Protein AF-R5IDB6-F1 (afdb_monomer_lite)

Secondary structure (DSSP, 8-state):
-HHHHHHHHHHHHHHHHHHHHHHHHHHHHHHHHHTTS---HHHHHHHHHHHHHHHHHHHHHHHHHH-GGGHHHHHHHHHHHHHHHHHHHHHHHHHHHHHHHHHH-TTTSTT----GGG---

Structure (mmCIF, N/CA/C/O backbone):
data_AF-R5IDB6-F1
#
_entry.id   AF-R5IDB6-F1
#
loop_
_atom_site.group_PDB
_atom_site.id
_atom_site.type_symbol
_atom_site.label_atom_id
_atom_site.label_alt_id
_atom_site.label_comp_id
_atom_site.label_asym_id
_atom_site.label_entity_id
_atom_site.label_seq_id
_atom_site.pdbx_PDB_ins_code
_atom_site.Cartn_x
_atom_site.Cartn_y
_atom_site.Cartn_z
_atom_site.occupancy
_atom_site.B_iso_or_equiv
_atom_site.auth_seq_id
_atom_site.auth_comp_id
_atom_site.auth_asym_id
_atom_site.auth_atom_id
_atom_site.pdbx_PDB_model_num
ATOM 1 N N . MET A 1 1 ? 9.674 -17.443 -31.601 1.00 53.09 1 MET A N 1
ATOM 2 C CA . MET A 1 1 ? 8.772 -18.279 -30.774 1.00 53.09 1 MET A CA 1
ATOM 3 C C . MET A 1 1 ? 8.301 -17.587 -29.492 1.00 53.09 1 MET A C 1
ATOM 5 O O . MET A 1 1 ? 7.146 -17.757 -29.144 1.00 53.09 1 MET A O 1
ATOM 9 N N . THR A 1 2 ? 9.107 -16.761 -28.814 1.00 52.88 2 THR A N 1
ATOM 10 C CA . THR A 1 2 ? 8.722 -16.033 -27.579 1.00 52.88 2 THR A CA 1
ATOM 11 C C . THR A 1 2 ? 7.601 -14.996 -27.766 1.00 52.88 2 THR A C 1
ATOM 13 O O . THR A 1 2 ? 6.709 -14.897 -26.926 1.00 52.88 2 THR A O 1
ATOM 16 N N . TYR A 1 3 ? 7.575 -14.279 -28.895 1.00 55.44 3 TYR A N 1
ATOM 17 C CA . TYR A 1 3 ? 6.532 -13.283 -29.195 1.00 55.44 3 TYR A CA 1
ATOM 18 C C . TYR A 1 3 ? 5.132 -13.890 -29.387 1.00 55.44 3 TYR A C 1
ATOM 20 O O . TYR A 1 3 ? 4.135 -13.254 -29.055 1.00 55.44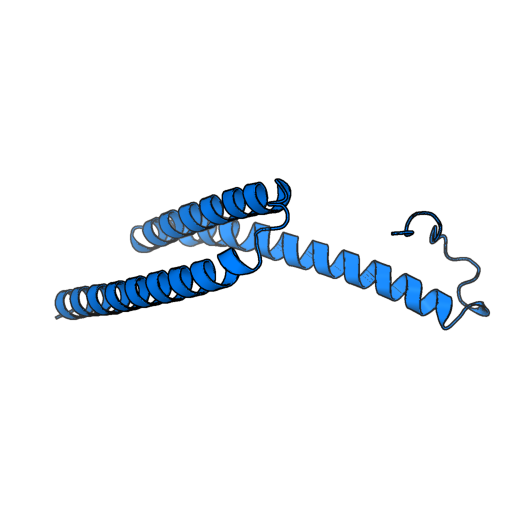 3 TYR A O 1
ATOM 28 N N . LEU A 1 4 ? 5.056 -15.139 -29.862 1.00 55.97 4 LEU A N 1
ATOM 29 C CA . LEU A 1 4 ? 3.790 -15.846 -30.073 1.00 55.97 4 LEU A CA 1
ATOM 30 C C . LEU A 1 4 ? 3.151 -16.256 -28.735 1.00 55.97 4 LEU A C 1
ATOM 32 O O . LEU A 1 4 ? 1.947 -16.101 -28.548 1.00 55.97 4 LEU A O 1
ATOM 36 N N . PHE A 1 5 ? 3.971 -16.703 -27.777 1.00 57.12 5 PHE A N 1
ATOM 37 C CA . PHE A 1 5 ? 3.521 -17.011 -26.417 1.00 57.12 5 PHE A CA 1
ATOM 38 C C . PHE A 1 5 ? 3.096 -15.754 -25.648 1.00 57.12 5 PHE A C 1
ATOM 40 O O . PHE A 1 5 ? 2.110 -15.801 -24.919 1.00 57.12 5 PHE A O 1
ATOM 47 N N . SER A 1 6 ? 3.774 -14.619 -25.855 1.00 61.94 6 SER A N 1
ATOM 48 C CA . SER A 1 6 ? 3.388 -13.330 -25.258 1.00 61.94 6 SER A CA 1
ATOM 49 C C . SER A 1 6 ? 2.052 -12.811 -25.807 1.00 61.94 6 SER A C 1
ATOM 51 O O . SER A 1 6 ? 1.175 -12.412 -25.041 1.00 61.94 6 SER A O 1
ATOM 53 N N . ALA A 1 7 ? 1.838 -12.908 -27.125 1.00 65.94 7 ALA A N 1
ATOM 54 C CA . ALA A 1 7 ? 0.569 -12.534 -27.750 1.00 65.94 7 ALA A CA 1
ATOM 55 C C . ALA A 1 7 ? -0.596 -13.433 -27.293 1.00 65.94 7 ALA A C 1
ATOM 57 O O . ALA A 1 7 ? -1.679 -12.937 -26.977 1.00 65.94 7 ALA A O 1
ATOM 58 N N . ALA A 1 8 ? -0.366 -14.746 -27.188 1.00 70.38 8 ALA A N 1
ATOM 59 C CA . ALA A 1 8 ? -1.360 -15.692 -26.683 1.00 70.38 8 ALA A CA 1
ATOM 60 C C . ALA A 1 8 ? -1.680 -15.459 -25.195 1.00 70.38 8 ALA A C 1
ATOM 62 O O . ALA A 1 8 ? -2.849 -15.451 -24.809 1.00 70.38 8 ALA A O 1
ATOM 63 N N . ALA A 1 9 ? -0.666 -15.194 -24.365 1.00 71.50 9 ALA A N 1
ATOM 64 C CA . ALA A 1 9 ? -0.854 -14.860 -22.954 1.00 71.50 9 ALA A CA 1
ATOM 65 C C . ALA A 1 9 ? -1.620 -13.538 -22.774 1.00 71.50 9 ALA A C 1
ATOM 67 O O . ALA A 1 9 ? -2.514 -13.462 -21.931 1.00 71.50 9 ALA A O 1
ATOM 68 N N . GLY A 1 10 ? -1.335 -12.529 -23.604 1.00 69.06 10 GLY A N 1
ATOM 69 C CA . GLY A 1 10 ? -2.060 -11.257 -23.621 1.00 69.06 10 GLY A CA 1
ATOM 70 C C . GLY A 1 10 ? -3.538 -11.417 -23.987 1.00 69.06 10 GLY A C 1
ATOM 71 O O . GLY A 1 10 ? -4.399 -10.820 -23.341 1.00 69.06 10 GLY A O 1
ATOM 72 N N . LEU A 1 11 ? -3.854 -12.280 -24.958 1.00 74.75 11 LEU A N 1
ATOM 73 C CA . LEU A 1 11 ? -5.237 -12.596 -25.336 1.00 74.75 11 LEU A CA 1
ATOM 74 C C . LEU A 1 11 ? -5.987 -13.344 -24.229 1.00 74.75 11 LEU A C 1
ATOM 76 O O . LEU A 1 11 ? -7.116 -12.980 -23.902 1.00 74.75 11 LEU A O 1
ATOM 80 N N . ILE A 1 12 ? -5.361 -14.345 -23.605 1.00 78.25 12 ILE A N 1
ATOM 81 C CA . ILE A 1 12 ? -5.975 -15.111 -22.510 1.00 78.25 12 ILE A CA 1
ATOM 82 C C . ILE A 1 12 ? -6.210 -14.211 -21.288 1.00 78.25 12 ILE A C 1
ATOM 84 O O . ILE A 1 12 ? -7.290 -14.244 -20.695 1.00 78.25 12 ILE A O 1
ATOM 88 N N . ALA A 1 13 ? -5.243 -13.356 -20.944 1.00 74.50 13 ALA A N 1
ATOM 89 C CA . ALA A 1 13 ? -5.379 -12.385 -19.861 1.00 74.50 13 ALA A CA 1
ATOM 90 C C . ALA A 1 13 ? -6.460 -11.333 -20.160 1.00 74.50 13 ALA A C 1
ATOM 92 O O . ALA A 1 13 ? -7.246 -10.993 -19.274 1.00 74.50 13 ALA A O 1
ATOM 93 N N . GLY A 1 14 ? -6.552 -10.865 -21.408 1.00 76.75 14 GLY A N 1
ATOM 94 C CA . GLY A 1 14 ? -7.595 -9.941 -21.854 1.00 76.75 14 GLY A CA 1
ATOM 95 C C . GLY A 1 14 ? -8.996 -10.544 -21.743 1.00 76.75 14 GLY A C 1
ATOM 96 O O . GLY A 1 14 ? -9.893 -9.921 -21.178 1.00 76.75 14 GLY A O 1
ATOM 97 N N . ILE A 1 15 ? -9.177 -11.788 -22.195 1.00 80.12 15 ILE A N 1
ATOM 98 C CA . ILE A 1 15 ? -10.457 -12.506 -22.099 1.00 80.12 15 ILE A CA 1
ATOM 99 C C . ILE A 1 15 ? -10.825 -12.758 -20.631 1.00 80.12 15 ILE A C 1
ATOM 101 O O . ILE A 1 15 ? -11.957 -12.497 -20.223 1.00 80.12 15 ILE A O 1
ATOM 105 N N . ALA A 1 16 ? -9.868 -13.183 -19.801 1.00 77.50 16 ALA A N 1
ATOM 106 C CA . ALA A 1 16 ? -10.092 -13.354 -18.367 1.00 77.50 16 ALA A CA 1
ATOM 107 C C . ALA A 1 16 ? -10.486 -12.030 -17.685 1.00 77.50 16 ALA A C 1
ATOM 109 O O . ALA A 1 16 ? -11.404 -12.008 -16.863 1.00 77.50 16 ALA A O 1
ATOM 110 N N . ALA A 1 17 ? -9.856 -10.912 -18.057 1.00 77.88 17 ALA A N 1
ATOM 111 C CA . ALA A 1 17 ? -10.194 -9.591 -17.537 1.00 77.88 17 ALA A CA 1
ATOM 112 C C . ALA A 1 17 ? -11.615 -9.162 -17.932 1.00 77.88 17 ALA A C 1
ATOM 114 O O . ALA A 1 17 ? -12.364 -8.681 -17.079 1.00 77.88 17 ALA A O 1
ATOM 115 N N . VAL A 1 18 ? -12.026 -9.393 -19.184 1.00 77.50 18 VAL A N 1
ATOM 116 C CA . 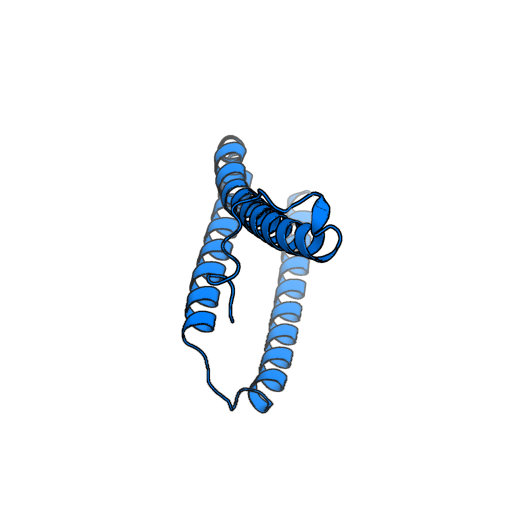VAL A 1 18 ? -13.390 -9.094 -19.654 1.00 77.50 18 VAL A CA 1
ATOM 117 C C . VAL A 1 18 ? -14.424 -9.922 -18.889 1.00 77.50 18 VAL A C 1
ATOM 119 O O . VAL A 1 18 ? -15.377 -9.356 -18.350 1.00 77.50 18 VAL A O 1
ATOM 122 N N . LEU A 1 19 ? -14.194 -11.227 -18.723 1.00 79.31 19 LEU A N 1
ATOM 123 C CA . LEU A 1 19 ? -15.094 -12.107 -17.969 1.00 79.31 19 LEU A CA 1
ATOM 124 C C . LEU A 1 19 ? -15.183 -11.719 -16.482 1.00 79.31 19 LEU A C 1
ATOM 126 O O . LEU A 1 19 ? -16.258 -11.766 -15.876 1.00 79.31 19 LEU A O 1
ATOM 130 N N . LEU A 1 20 ? -14.079 -11.277 -15.871 1.00 74.75 20 LEU A N 1
ATOM 131 C CA . LEU A 1 20 ? -14.081 -10.766 -14.496 1.00 74.75 20 LEU A CA 1
ATOM 132 C C . LEU A 1 20 ? -14.824 -9.427 -14.373 1.00 74.75 20 LEU A C 1
ATOM 134 O O . LEU A 1 20 ? -15.544 -9.214 -13.389 1.00 74.75 20 LEU A O 1
ATOM 138 N N . ILE A 1 21 ? -14.701 -8.542 -15.366 1.00 75.19 21 ILE A N 1
ATOM 139 C CA . ILE A 1 21 ? -15.424 -7.266 -15.426 1.00 75.19 21 ILE A CA 1
ATOM 140 C C . ILE A 1 21 ? -16.927 -7.509 -15.587 1.00 75.19 21 ILE A C 1
ATOM 142 O O . ILE A 1 21 ? -17.721 -6.886 -14.876 1.00 75.19 21 ILE A O 1
ATOM 146 N N . GLU A 1 22 ? -17.340 -8.436 -16.448 1.00 72.88 22 GLU A N 1
ATOM 147 C CA . GLU A 1 22 ? -18.748 -8.808 -16.610 1.00 72.88 22 GLU A CA 1
ATOM 148 C C . GLU A 1 22 ? -19.317 -9.435 -15.336 1.00 72.88 22 GLU A C 1
ATOM 150 O O . GLU A 1 22 ? -20.340 -8.974 -14.821 1.00 72.88 22 GLU A O 1
ATOM 155 N N . ARG A 1 23 ? -18.588 -10.366 -14.710 1.00 67.12 23 ARG A N 1
ATOM 156 C CA . ARG A 1 23 ? -18.984 -10.965 -13.424 1.00 67.12 23 ARG A CA 1
ATOM 157 C C . ARG A 1 23 ? -19.054 -9.934 -12.290 1.00 67.12 23 ARG A C 1
ATOM 159 O O . ARG A 1 23 ? -19.862 -10.063 -11.365 1.00 67.12 23 ARG A O 1
ATOM 166 N N . SER A 1 24 ? -18.216 -8.898 -12.329 1.00 60.34 24 SER A N 1
ATOM 167 C CA . SER A 1 24 ? -18.272 -7.752 -11.411 1.00 60.34 24 SER A CA 1
ATOM 168 C C . SER A 1 24 ? -19.492 -6.863 -11.680 1.00 60.34 24 SER A C 1
ATOM 170 O O . SER A 1 24 ? -20.170 -6.432 -10.741 1.00 60.34 24 SER A O 1
ATOM 172 N N . ARG A 1 25 ? -19.841 -6.637 -12.954 1.00 62.50 25 ARG A N 1
ATOM 173 C CA . ARG A 1 25 ? -21.038 -5.885 -13.368 1.00 62.50 25 ARG A CA 1
ATOM 174 C C . ARG A 1 25 ? -22.329 -6.596 -12.968 1.00 62.50 25 ARG A C 1
ATOM 176 O O . ARG A 1 25 ? -23.239 -5.941 -12.459 1.00 62.50 25 ARG A O 1
ATOM 183 N N . GLU A 1 26 ? -22.402 -7.915 -13.098 1.00 59.72 26 GLU A N 1
ATOM 184 C CA . GLU A 1 26 ? -23.547 -8.708 -12.635 1.00 59.72 26 GLU A CA 1
ATOM 185 C C . GLU A 1 26 ? -23.695 -8.679 -11.109 1.00 59.72 26 GLU A C 1
ATOM 187 O O . GLU A 1 26 ? -24.795 -8.460 -10.587 1.00 59.72 26 GLU A O 1
ATOM 192 N N . ARG A 1 27 ? -22.580 -8.787 -10.371 1.00 56.50 27 ARG A N 1
ATOM 193 C CA . ARG A 1 27 ? -22.571 -8.587 -8.913 1.00 56.50 27 ARG A CA 1
ATOM 194 C C . ARG A 1 27 ? -22.999 -7.170 -8.526 1.00 56.50 27 ARG A C 1
ATOM 196 O O . ARG A 1 27 ? -23.756 -7.016 -7.566 1.00 56.50 27 ARG A O 1
ATOM 203 N N . LYS A 1 28 ? -22.601 -6.138 -9.284 1.00 53.88 28 LYS A N 1
ATOM 204 C CA . LYS A 1 28 ? -23.083 -4.754 -9.112 1.00 53.88 28 LYS A CA 1
ATOM 205 C C . LYS A 1 28 ? -24.584 -4.628 -9.381 1.00 53.88 28 LYS A C 1
ATOM 207 O O . LYS A 1 28 ? -25.255 -3.966 -8.597 1.00 53.88 28 LYS A O 1
ATOM 212 N N . ARG A 1 29 ? -25.140 -5.286 -10.408 1.00 54.84 29 ARG A N 1
ATOM 213 C CA . ARG A 1 29 ? -26.593 -5.296 -10.689 1.00 54.84 29 ARG A CA 1
ATOM 214 C C . ARG A 1 29 ? -27.392 -5.945 -9.552 1.00 54.84 29 ARG A C 1
ATOM 216 O O . ARG A 1 29 ? -28.408 -5.389 -9.139 1.00 54.84 29 ARG A O 1
ATOM 223 N N . ARG A 1 30 ? -26.899 -7.050 -8.971 1.00 51.97 30 ARG A N 1
ATOM 224 C CA . ARG A 1 30 ? -27.513 -7.678 -7.781 1.00 51.97 30 ARG A CA 1
ATOM 225 C C . ARG A 1 30 ? -27.344 -6.837 -6.510 1.00 51.97 30 ARG A C 1
ATOM 227 O O . ARG A 1 30 ? -28.281 -6.746 -5.720 1.00 51.97 30 ARG A O 1
ATOM 234 N N . ARG A 1 31 ? -26.204 -6.154 -6.333 1.00 50.84 31 ARG A N 1
ATOM 235 C CA . ARG A 1 31 ? -26.010 -5.178 -5.245 1.00 50.84 31 ARG A CA 1
ATOM 236 C C . ARG A 1 31 ? -26.956 -3.987 -5.379 1.00 50.84 31 ARG A C 1
ATOM 238 O O . ARG A 1 31 ? -27.536 -3.623 -4.364 1.00 50.84 31 ARG A O 1
ATOM 245 N N . LYS A 1 32 ? -27.184 -3.448 -6.587 1.00 48.19 32 LYS A N 1
ATOM 246 C CA . LYS A 1 32 ? -28.029 -2.260 -6.852 1.00 48.19 32 LYS A CA 1
ATOM 247 C C . LYS A 1 32 ? -29.469 -2.420 -6.339 1.00 48.19 32 LYS A C 1
ATOM 249 O O . LYS A 1 32 ? -30.022 -1.462 -5.818 1.00 48.19 32 LYS A O 1
ATOM 254 N N . LYS A 1 33 ? -30.032 -3.640 -6.365 1.00 49.47 33 LYS A N 1
ATOM 255 C CA . LYS A 1 33 ? -31.339 -3.953 -5.740 1.00 49.47 33 LYS A CA 1
ATOM 256 C C . LYS A 1 33 ? -31.325 -3.939 -4.198 1.00 49.47 33 LYS A C 1
ATOM 258 O O . LYS A 1 33 ? -32.366 -3.713 -3.600 1.00 49.47 33 LYS A O 1
ATOM 263 N N . ARG A 1 34 ? -30.170 -4.130 -3.544 1.00 47.75 34 ARG A N 1
ATOM 264 C CA . ARG A 1 34 ? -29.984 -3.987 -2.080 1.00 47.75 34 ARG A CA 1
ATOM 265 C C . ARG A 1 34 ? -29.444 -2.608 -1.651 1.00 47.75 34 ARG A C 1
ATOM 267 O O . ARG A 1 34 ? -29.567 -2.263 -0.483 1.00 47.75 34 ARG A O 1
ATOM 274 N N . THR A 1 35 ? -28.862 -1.813 -2.562 1.00 45.75 35 THR A N 1
ATOM 275 C CA . THR A 1 35 ? -28.195 -0.515 -2.270 1.00 45.75 35 THR A CA 1
ATOM 276 C C . THR A 1 35 ? -29.095 0.715 -2.425 1.00 45.75 35 THR A C 1
ATOM 278 O O . THR A 1 35 ? -28.598 1.830 -2.526 1.00 45.75 35 THR A O 1
ATOM 281 N N . ALA A 1 36 ? -30.419 0.554 -2.387 1.00 47.94 36 ALA A N 1
ATOM 282 C CA . ALA A 1 36 ? -31.329 1.694 -2.225 1.00 47.94 36 ALA A CA 1
ATOM 283 C C . ALA A 1 36 ? -31.186 2.381 -0.845 1.00 47.94 36 ALA A C 1
ATOM 285 O O . ALA A 1 36 ? -31.736 3.454 -0.624 1.00 47.94 36 ALA A O 1
ATOM 286 N N . ARG A 1 37 ? -30.426 1.795 0.093 1.00 50.59 37 ARG A N 1
ATOM 287 C CA . ARG A 1 37 ? -30.082 2.415 1.377 1.00 50.59 37 ARG A CA 1
ATOM 288 C C . ARG A 1 37 ? -28.627 2.892 1.374 1.00 50.59 37 ARG A C 1
ATOM 290 O O . ARG A 1 37 ? -27.713 2.087 1.496 1.00 50.59 37 ARG A O 1
ATOM 297 N N . LYS A 1 38 ? -28.480 4.216 1.245 1.00 48.47 38 LYS A N 1
ATOM 298 C CA . LYS A 1 38 ? -27.363 5.072 1.687 1.00 48.47 38 LYS A CA 1
ATOM 299 C C . LYS A 1 38 ? -25.960 4.636 1.228 1.00 48.47 38 LYS A C 1
ATOM 301 O O . LYS A 1 38 ? -25.276 3.849 1.874 1.00 48.47 38 LYS A O 1
ATOM 306 N N . PHE A 1 39 ? -25.501 5.219 0.120 1.00 50.16 39 PHE A N 1
ATOM 307 C CA . PHE A 1 39 ? -24.072 5.295 -0.189 1.00 50.16 39 PHE A CA 1
ATOM 308 C C . PHE A 1 39 ? -23.389 6.162 0.879 1.00 50.16 39 PHE A C 1
ATOM 310 O O . PHE A 1 39 ? -23.528 7.380 0.880 1.00 50.16 39 PHE A O 1
ATOM 317 N N . GLU A 1 40 ? -22.679 5.536 1.813 1.00 64.88 40 GLU A N 1
ATOM 318 C CA . GLU A 1 40 ? -21.830 6.238 2.776 1.00 64.88 40 GLU A CA 1
ATOM 319 C C . GLU A 1 40 ? -20.596 6.773 2.044 1.00 64.88 40 GLU A C 1
ATOM 321 O O . GLU A 1 40 ? -19.850 6.003 1.434 1.00 64.88 40 GLU A O 1
ATOM 326 N N . PHE A 1 41 ? -20.384 8.087 2.100 1.00 66.88 41 PHE A N 1
ATOM 327 C CA . PHE A 1 41 ? -19.260 8.807 1.489 1.00 66.88 41 PHE A CA 1
ATOM 328 C C . PHE A 1 41 ? -17.902 8.127 1.761 1.00 66.88 41 PHE A C 1
ATOM 330 O O . PHE A 1 41 ? -17.072 8.001 0.860 1.00 66.88 41 PHE A O 1
ATOM 337 N N . SER A 1 42 ? -17.737 7.540 2.952 1.00 73.69 42 SER A N 1
ATOM 338 C CA . SER A 1 42 ? -16.562 6.759 3.356 1.00 73.69 42 SER A CA 1
ATOM 339 C C . SER A 1 42 ? -16.260 5.565 2.445 1.00 73.69 42 SER A C 1
ATOM 341 O O . SER A 1 42 ? -15.101 5.311 2.131 1.00 73.69 42 SER A O 1
ATOM 343 N N . LYS A 1 43 ? -17.278 4.841 1.958 1.00 79.81 43 LYS A N 1
ATOM 344 C CA . LYS A 1 43 ? -17.073 3.710 1.033 1.00 79.81 43 LYS A CA 1
ATOM 345 C C . LYS A 1 43 ? -16.616 4.176 -0.346 1.00 79.81 43 LYS A C 1
ATOM 347 O O . LYS A 1 43 ? -15.910 3.446 -1.038 1.00 79.81 43 LYS A O 1
ATOM 352 N N . LEU A 1 44 ? -17.030 5.375 -0.748 1.00 82.88 44 LEU A N 1
ATOM 353 C CA . LEU A 1 44 ? -16.695 5.944 -2.047 1.00 82.88 44 LEU A CA 1
ATOM 354 C C . LEU A 1 44 ? -15.267 6.498 -2.046 1.00 82.88 44 LEU A C 1
ATOM 356 O O . LEU A 1 44 ? -14.505 6.176 -2.953 1.00 82.88 44 LEU A O 1
ATOM 360 N N . ILE A 1 45 ? -14.875 7.210 -0.984 1.00 84.75 45 ILE A N 1
ATOM 361 C CA . ILE A 1 45 ? -13.483 7.628 -0.765 1.00 84.75 45 ILE A CA 1
ATOM 362 C C . ILE A 1 45 ? -12.565 6.409 -0.698 1.00 84.75 45 ILE A C 1
ATOM 364 O O . ILE A 1 45 ? -11.575 6.354 -1.423 1.00 84.75 45 ILE A O 1
ATOM 368 N N . LEU A 1 46 ? -12.920 5.398 0.106 1.00 85.06 46 LEU A N 1
ATOM 369 C CA . LEU A 1 46 ? -12.131 4.170 0.215 1.00 85.06 46 LEU A CA 1
ATOM 370 C C . LEU A 1 46 ? -11.967 3.485 -1.147 1.00 85.06 46 LEU A C 1
ATOM 372 O O . LEU A 1 46 ? -10.876 3.043 -1.497 1.00 85.06 46 LEU A O 1
ATOM 376 N N . SER A 1 47 ? -13.039 3.434 -1.942 1.00 81.31 47 SER A N 1
ATOM 377 C CA . SER A 1 47 ? -12.970 2.911 -3.305 1.00 81.31 47 SER A CA 1
ATOM 378 C C . SER A 1 47 ? -12.057 3.744 -4.206 1.00 81.31 47 SER A C 1
ATOM 380 O O . SER A 1 47 ? -11.391 3.161 -5.057 1.00 81.31 47 SER A O 1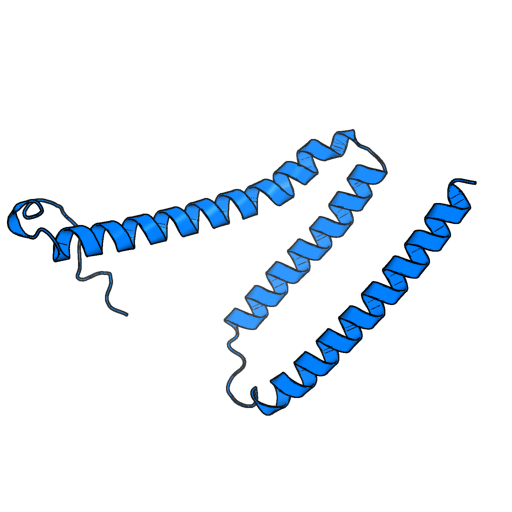
ATOM 382 N N . GLY A 1 48 ? -12.043 5.070 -4.059 1.00 89.44 48 GLY A N 1
ATOM 383 C CA . GLY A 1 48 ? -11.167 5.962 -4.818 1.00 89.44 48 GLY A CA 1
ATOM 384 C C . GLY A 1 48 ? -9.694 5.722 -4.497 1.00 89.44 48 GLY A C 1
ATOM 385 O O . GLY A 1 48 ? -8.906 5.488 -5.407 1.00 89.44 48 GLY A O 1
ATOM 386 N N . VAL A 1 49 ? -9.348 5.679 -3.208 1.00 87.19 49 VAL A N 1
ATOM 387 C CA . VAL A 1 49 ? -7.982 5.397 -2.733 1.00 87.19 49 VAL A CA 1
ATOM 388 C C . VAL A 1 49 ? -7.505 4.016 -3.188 1.00 87.19 49 VAL A C 1
ATOM 390 O O . VAL A 1 49 ? -6.366 3.844 -3.612 1.00 87.19 49 VAL A O 1
ATOM 393 N N . LEU A 1 50 ? -8.379 3.011 -3.145 1.00 87.94 50 LEU A N 1
ATOM 394 C CA . LEU A 1 50 ? -8.006 1.670 -3.579 1.00 87.94 50 LEU A CA 1
ATOM 395 C C . LEU A 1 50 ? -7.801 1.596 -5.101 1.00 87.94 50 LEU A C 1
ATOM 397 O O . LEU A 1 50 ? -6.915 0.890 -5.577 1.00 87.94 50 LEU A O 1
ATOM 401 N N . LEU A 1 51 ? -8.598 2.339 -5.874 1.00 90.50 51 LEU A N 1
ATOM 402 C CA . LEU A 1 51 ? -8.446 2.413 -7.325 1.00 90.50 51 LEU A CA 1
ATOM 403 C C . LEU A 1 51 ? -7.121 3.078 -7.718 1.00 90.50 51 LEU A C 1
ATOM 405 O O . LEU A 1 51 ? -6.429 2.569 -8.598 1.00 90.50 51 LEU A O 1
ATOM 409 N N . THR A 1 52 ? -6.745 4.175 -7.055 1.00 91.81 52 THR A N 1
ATOM 410 C CA . THR A 1 52 ? -5.454 4.831 -7.305 1.00 91.81 52 THR A CA 1
ATOM 411 C C . THR A 1 52 ? -4.281 3.942 -6.899 1.00 91.81 52 THR A C 1
ATOM 413 O O . THR A 1 52 ? -3.283 3.904 -7.616 1.00 91.81 52 THR A O 1
ATOM 416 N N . TYR A 1 53 ? -4.420 3.152 -5.828 1.00 91.38 53 TYR A N 1
ATOM 417 C CA . TYR A 1 53 ? -3.429 2.138 -5.463 1.00 91.38 53 TYR A CA 1
ATOM 418 C C . TYR A 1 53 ? -3.244 1.076 -6.560 1.00 91.38 53 TYR A C 1
ATOM 420 O O . TYR A 1 53 ? -2.124 0.791 -6.977 1.00 91.38 53 TYR A O 1
ATOM 428 N N . PHE A 1 54 ? -4.332 0.522 -7.106 1.00 89.94 54 PHE A N 1
ATOM 429 C CA . PHE A 1 54 ? -4.228 -0.455 -8.198 1.00 89.94 54 PHE A CA 1
ATOM 430 C C . PHE A 1 54 ? -3.652 0.140 -9.489 1.00 89.94 54 PHE A C 1
ATOM 432 O O . PHE A 1 54 ? -2.924 -0.549 -10.204 1.00 89.94 54 PHE A O 1
ATOM 439 N N . ALA A 1 55 ? -3.941 1.409 -9.784 1.00 92.12 55 ALA A N 1
ATOM 440 C CA . ALA A 1 55 ? -3.333 2.101 -10.917 1.00 92.12 55 ALA A CA 1
ATOM 441 C C . ALA A 1 55 ? -1.809 2.231 -10.738 1.00 92.12 55 ALA A C 1
ATOM 443 O O . ALA A 1 55 ? -1.055 1.866 -11.640 1.00 92.12 55 ALA A O 1
ATOM 444 N N . GLY A 1 56 ? -1.355 2.664 -9.555 1.00 90.25 56 GLY A N 1
ATOM 445 C CA . GLY A 1 56 ? 0.071 2.733 -9.224 1.00 90.25 56 GLY A CA 1
ATOM 446 C C . GLY A 1 56 ? 0.755 1.364 -9.252 1.00 90.25 56 GLY A C 1
ATOM 447 O O . GLY A 1 56 ? 1.862 1.246 -9.765 1.00 90.25 56 GLY A O 1
ATOM 448 N N . PHE A 1 57 ? 0.068 0.309 -8.808 1.00 91.12 57 PHE A N 1
ATOM 449 C CA . PHE A 1 57 ? 0.560 -1.066 -8.902 1.00 91.12 57 PHE A CA 1
ATOM 450 C C . PHE A 1 57 ? 0.788 -1.510 -10.353 1.00 91.12 57 PHE A C 1
ATOM 452 O O . PHE A 1 57 ? 1.826 -2.091 -10.660 1.00 91.12 57 PHE A O 1
ATOM 459 N N . GLY A 1 58 ? -0.152 -1.213 -11.256 1.00 89.94 58 GLY A N 1
ATOM 460 C CA . GLY A 1 58 ? -0.013 -1.531 -12.679 1.00 89.94 58 GLY A CA 1
ATOM 461 C C . GLY A 1 58 ? 1.166 -0.806 -13.331 1.00 89.94 58 GLY A C 1
ATOM 462 O O . GLY A 1 58 ? 1.954 -1.432 -14.040 1.00 89.94 58 GLY A O 1
ATOM 463 N N . VAL A 1 59 ? 1.326 0.490 -13.041 1.00 92.56 59 VAL A N 1
ATOM 464 C CA . VAL A 1 59 ? 2.469 1.288 -13.520 1.00 92.56 59 VAL A CA 1
ATOM 465 C C . VAL A 1 59 ? 3.786 0.758 -12.949 1.00 92.56 59 VAL A C 1
ATOM 467 O O . VAL A 1 59 ? 4.750 0.596 -13.692 1.00 92.56 59 VAL A O 1
ATOM 470 N N . GLY A 1 60 ? 3.821 0.435 -11.654 1.00 89.25 60 GLY A N 1
ATOM 471 C CA . GLY A 1 60 ? 4.998 -0.118 -10.989 1.00 89.25 60 GLY A CA 1
ATOM 472 C C . GLY A 1 60 ? 5.416 -1.475 -11.554 1.00 89.25 60 GLY A C 1
ATOM 473 O O . GLY A 1 60 ? 6.591 -1.675 -11.846 1.00 89.25 60 GLY A O 1
ATOM 474 N N . LEU A 1 61 ? 4.464 -2.382 -11.799 1.00 92.06 61 LEU A N 1
ATOM 475 C CA . LEU A 1 61 ? 4.748 -3.656 -12.463 1.00 92.06 61 LEU A CA 1
ATOM 476 C C . LEU A 1 61 ? 5.317 -3.456 -13.867 1.00 92.06 61 LEU A C 1
ATOM 478 O O . LEU A 1 61 ? 6.284 -4.117 -14.233 1.00 92.06 61 LEU A O 1
ATOM 482 N N . TRP A 1 62 ? 4.732 -2.549 -14.651 1.00 91.19 62 TRP A N 1
ATOM 483 C CA . TRP A 1 62 ? 5.222 -2.259 -15.996 1.00 91.19 62 TRP A CA 1
ATOM 484 C C . TRP A 1 62 ? 6.648 -1.692 -15.971 1.00 91.19 62 TRP A C 1
ATOM 486 O O . TRP A 1 62 ? 7.489 -2.131 -16.753 1.00 91.19 62 TRP A O 1
ATOM 496 N N . ALA A 1 63 ? 6.944 -0.798 -15.022 1.00 90.25 63 ALA A N 1
ATOM 497 C CA . ALA A 1 63 ? 8.287 -0.261 -14.817 1.00 90.25 63 ALA A CA 1
ATOM 498 C C . ALA A 1 63 ? 9.306 -1.359 -14.472 1.00 90.25 63 ALA A C 1
ATOM 500 O O . ALA A 1 63 ? 10.378 -1.385 -15.064 1.00 90.25 63 ALA A O 1
ATOM 501 N N . VAL A 1 64 ? 8.956 -2.306 -13.594 1.00 92.75 64 VAL A N 1
ATOM 502 C CA . VAL A 1 64 ? 9.833 -3.435 -13.222 1.00 92.75 64 VAL A CA 1
ATOM 503 C C . VAL A 1 64 ? 10.082 -4.393 -14.389 1.00 92.75 64 VAL A C 1
ATOM 505 O O . VAL A 1 64 ? 11.171 -4.950 -14.506 1.00 92.75 64 VAL A O 1
ATOM 508 N N . VAL A 1 65 ? 9.088 -4.595 -15.261 1.00 92.62 65 VAL A N 1
ATOM 509 C CA . VAL A 1 65 ? 9.244 -5.430 -16.466 1.00 92.62 65 VAL A CA 1
ATOM 510 C C . VAL A 1 65 ? 10.220 -4.800 -17.464 1.00 92.62 65 VAL A C 1
ATOM 512 O O . VAL A 1 65 ? 10.941 -5.532 -18.139 1.00 92.62 65 VAL A O 1
ATOM 515 N N . ILE A 1 66 ? 10.250 -3.467 -17.564 1.00 93.00 66 ILE A N 1
ATOM 516 C CA . ILE A 1 66 ? 11.196 -2.742 -18.426 1.00 93.00 66 ILE A CA 1
ATOM 517 C C . ILE A 1 66 ? 12.583 -2.672 -17.783 1.00 93.00 66 ILE A C 1
ATOM 519 O O . ILE A 1 66 ? 13.585 -2.894 -18.459 1.00 93.00 66 ILE A O 1
ATOM 523 N N . ASP A 1 67 ? 12.638 -2.359 -16.490 1.00 90.69 67 ASP A N 1
ATOM 524 C CA . ASP A 1 67 ? 13.871 -2.167 -15.739 1.00 90.69 67 ASP A CA 1
ATOM 525 C C . ASP A 1 67 ? 13.764 -2.806 -14.350 1.00 90.69 67 ASP A C 1
ATOM 527 O O . ASP A 1 67 ? 13.119 -2.297 -13.429 1.00 90.69 67 ASP A O 1
ATOM 531 N N . ILE A 1 68 ? 14.465 -3.927 -14.187 1.00 92.19 68 ILE A N 1
ATOM 532 C CA . ILE A 1 68 ? 14.451 -4.702 -12.948 1.00 92.19 68 ILE A CA 1
ATOM 533 C C . ILE A 1 68 ? 15.078 -3.953 -11.765 1.00 92.19 68 ILE A C 1
ATOM 535 O O . ILE A 1 68 ? 14.796 -4.295 -10.616 1.00 92.19 68 ILE A O 1
ATOM 539 N N . SER A 1 69 ? 15.876 -2.905 -12.005 1.00 94.62 69 SER A N 1
ATOM 540 C CA . SER A 1 69 ? 16.427 -2.071 -10.930 1.00 94.62 69 SER A CA 1
ATOM 541 C C . SER A 1 69 ? 15.325 -1.385 -10.104 1.00 94.62 69 SER A C 1
ATOM 543 O O . SER A 1 69 ? 15.501 -1.135 -8.910 1.00 94.62 69 SER A O 1
ATOM 545 N N . GLN A 1 70 ? 14.139 -1.185 -10.695 1.00 88.62 70 GLN A N 1
ATOM 546 C CA . GLN A 1 70 ? 12.966 -0.598 -10.040 1.00 88.62 70 GLN A CA 1
ATOM 547 C C . GLN A 1 70 ? 12.243 -1.564 -9.091 1.00 88.62 70 GLN A C 1
ATOM 549 O O . GLN A 1 70 ? 11.320 -1.156 -8.380 1.00 88.62 70 GLN A O 1
ATOM 554 N N . LEU A 1 71 ? 12.649 -2.839 -9.033 1.00 90.94 71 LEU A N 1
ATOM 555 C CA . LEU A 1 71 ? 12.004 -3.849 -8.191 1.00 90.94 71 LEU A CA 1
ATOM 556 C C . LEU A 1 71 ? 11.996 -3.443 -6.713 1.00 90.94 71 LEU A C 1
ATOM 558 O O . LEU A 1 71 ? 10.989 -3.636 -6.038 1.00 90.94 71 LEU A O 1
ATOM 562 N N . GLY A 1 72 ? 13.076 -2.833 -6.215 1.00 92.50 72 GLY A N 1
ATOM 563 C CA . GLY A 1 72 ? 13.147 -2.358 -4.830 1.00 92.50 72 GLY A CA 1
ATOM 564 C C . GLY A 1 72 ? 12.109 -1.275 -4.522 1.00 92.50 72 GLY A C 1
ATOM 565 O O . GLY A 1 72 ? 11.412 -1.350 -3.510 1.00 92.50 72 GLY A O 1
ATOM 566 N N . VAL A 1 73 ? 11.943 -0.310 -5.430 1.00 92.69 73 VAL A N 1
ATOM 567 C CA . VAL A 1 73 ? 10.951 0.771 -5.304 1.00 92.69 73 VAL A CA 1
ATOM 568 C C . VAL A 1 73 ? 9.532 0.204 -5.358 1.00 92.69 73 VAL A C 1
ATOM 570 O O . VAL A 1 73 ? 8.681 0.564 -4.544 1.00 92.69 73 VAL A O 1
ATOM 573 N N . PHE A 1 74 ? 9.284 -0.740 -6.266 1.00 90.81 74 PHE A N 1
ATOM 574 C CA . PHE A 1 74 ? 7.997 -1.41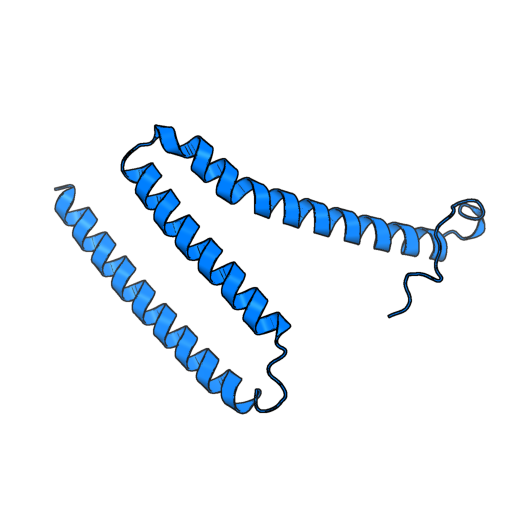7 -6.377 1.00 90.81 74 PHE A CA 1
ATOM 575 C C . PHE A 1 74 ? 7.657 -2.251 -5.131 1.00 90.81 74 PHE A C 1
ATOM 577 O O . PHE A 1 74 ? 6.541 -2.174 -4.615 1.00 90.81 74 PHE A O 1
ATOM 584 N N . LEU A 1 75 ? 8.620 -3.003 -4.593 1.00 94.00 75 LEU A N 1
ATOM 585 C CA . LEU A 1 75 ? 8.435 -3.760 -3.355 1.00 94.00 75 LEU A CA 1
ATOM 586 C C . LEU A 1 75 ? 8.201 -2.843 -2.156 1.00 94.00 75 LEU A C 1
ATOM 588 O O . LEU A 1 75 ? 7.368 -3.170 -1.318 1.00 94.00 75 LEU A O 1
ATOM 592 N N . ALA A 1 76 ? 8.859 -1.685 -2.081 1.00 94.94 76 ALA A N 1
ATOM 593 C CA . ALA A 1 76 ? 8.578 -0.698 -1.040 1.00 94.94 76 ALA A CA 1
ATOM 594 C C . ALA A 1 76 ? 7.151 -0.132 -1.167 1.00 94.94 76 ALA A C 1
ATOM 596 O O . ALA A 1 76 ? 6.437 -0.023 -0.166 1.00 94.94 76 ALA A O 1
ATOM 597 N N . TYR A 1 77 ? 6.702 0.158 -2.393 1.00 93.69 77 TYR A N 1
ATOM 598 C CA . TYR A 1 77 ? 5.346 0.636 -2.677 1.00 93.69 77 TYR A CA 1
ATOM 599 C C . TYR A 1 77 ? 4.257 -0.351 -2.227 1.00 93.69 77 TYR A C 1
ATOM 601 O O . TYR A 1 77 ? 3.256 0.065 -1.647 1.00 93.69 77 TYR A O 1
ATOM 609 N N . VAL A 1 78 ? 4.456 -1.655 -2.445 1.00 93.31 78 VAL A N 1
ATOM 610 C CA . VAL A 1 78 ? 3.514 -2.712 -2.023 1.00 93.31 78 VAL A CA 1
ATOM 611 C C . VAL A 1 78 ? 3.685 -3.077 -0.545 1.00 93.31 78 VAL A C 1
ATOM 613 O O . VAL A 1 78 ? 2.716 -3.329 0.178 1.00 93.31 78 VAL A O 1
ATOM 616 N N . GLY A 1 79 ? 4.930 -3.114 -0.082 1.00 92.81 79 GLY A N 1
ATOM 617 C CA . GLY A 1 79 ? 5.311 -3.540 1.257 1.00 92.81 79 GLY A CA 1
ATOM 618 C C . GLY A 1 79 ? 4.835 -2.572 2.331 1.00 92.81 79 GLY A C 1
ATOM 619 O O . GLY A 1 79 ? 4.325 -3.019 3.352 1.00 92.81 79 GLY A O 1
ATOM 620 N N . THR A 1 80 ? 4.911 -1.264 2.076 1.00 92.38 80 THR A N 1
ATOM 621 C CA . THR A 1 80 ? 4.479 -0.223 3.022 1.00 92.38 80 THR A CA 1
ATOM 622 C C . THR A 1 80 ? 3.016 -0.405 3.457 1.00 92.38 80 THR A C 1
ATOM 624 O O . THR A 1 80 ? 2.789 -0.650 4.640 1.00 92.38 80 THR A O 1
ATOM 627 N N . PRO A 1 81 ? 2.008 -0.382 2.560 1.00 91.94 81 PRO A N 1
ATOM 628 C CA . PRO A 1 81 ? 0.614 -0.570 2.961 1.00 91.94 81 PRO A CA 1
ATOM 629 C C . PRO A 1 81 ? 0.344 -1.964 3.540 1.00 91.94 81 PRO A C 1
ATOM 631 O O . PRO A 1 81 ? -0.496 -2.096 4.429 1.00 91.94 81 PRO A O 1
ATOM 634 N N . THR A 1 82 ? 1.069 -2.996 3.094 1.00 92.12 82 THR A N 1
ATOM 635 C CA . THR A 1 82 ? 0.961 -4.352 3.656 1.00 92.12 82 THR A CA 1
ATOM 636 C C . THR A 1 82 ? 1.412 -4.381 5.118 1.00 92.12 82 THR A C 1
ATOM 638 O O . THR A 1 82 ? 0.675 -4.847 5.986 1.00 92.12 82 THR A O 1
ATOM 641 N N . ALA A 1 83 ? 2.589 -3.826 5.412 1.00 93.56 83 ALA A N 1
ATOM 642 C CA . ALA A 1 83 ? 3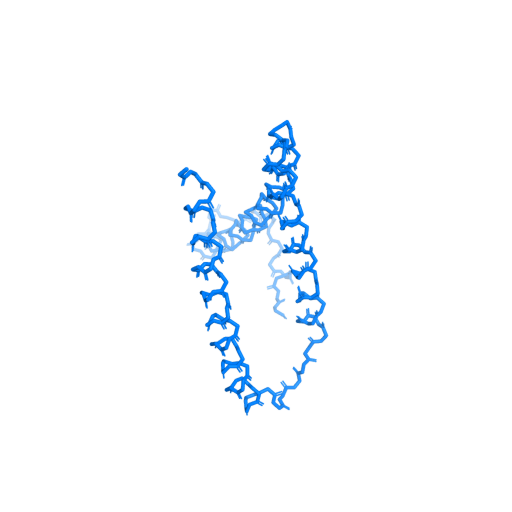.124 -3.721 6.764 1.00 93.56 83 ALA A CA 1
ATOM 643 C C . ALA A 1 83 ? 2.229 -2.848 7.650 1.00 93.56 83 ALA A C 1
ATOM 645 O O . ALA A 1 83 ? 1.943 -3.215 8.788 1.00 93.56 83 ALA A O 1
ATOM 646 N N . THR A 1 84 ? 1.713 -1.739 7.114 1.00 92.75 84 THR A N 1
ATOM 647 C CA . THR A 1 84 ? 0.739 -0.890 7.804 1.00 92.75 84 THR A CA 1
ATOM 648 C C . THR A 1 84 ? -0.521 -1.673 8.171 1.00 92.75 84 THR A C 1
ATOM 650 O O . THR A 1 84 ? -0.936 -1.641 9.327 1.00 92.75 84 THR A O 1
ATOM 653 N N . ALA A 1 85 ? -1.108 -2.429 7.238 1.00 90.38 85 ALA A N 1
ATOM 654 C CA . ALA A 1 85 ? -2.300 -3.235 7.501 1.00 90.38 85 ALA A CA 1
ATOM 655 C C . ALA A 1 85 ? -2.054 -4.307 8.577 1.00 90.38 85 ALA A C 1
ATOM 657 O O . ALA A 1 85 ? -2.867 -4.462 9.490 1.00 90.38 85 ALA A O 1
ATOM 658 N N . ILE A 1 86 ? -0.915 -5.003 8.508 1.00 92.31 86 ILE A N 1
ATOM 659 C CA . ILE A 1 86 ? -0.504 -5.985 9.521 1.00 92.31 86 ILE A CA 1
ATOM 660 C C . ILE A 1 86 ? -0.325 -5.310 10.886 1.00 92.31 86 ILE A C 1
ATOM 662 O O . ILE A 1 86 ? -0.818 -5.827 11.890 1.00 92.31 86 ILE A O 1
ATOM 666 N N . GLY A 1 87 ? 0.332 -4.148 10.936 1.00 93.38 87 GLY A N 1
ATOM 667 C CA . GLY A 1 87 ? 0.524 -3.373 12.160 1.00 93.38 87 GLY A CA 1
ATOM 668 C C . GLY A 1 87 ? -0.802 -2.951 12.793 1.00 93.38 87 GLY A C 1
ATOM 669 O O . GLY A 1 87 ? -1.028 -3.219 13.972 1.00 93.38 87 GLY A O 1
ATOM 670 N N . PHE A 1 88 ? -1.718 -2.383 12.001 1.00 91.44 88 PHE A N 1
ATOM 671 C CA . PHE A 1 88 ? -3.059 -2.011 12.465 1.00 91.44 88 PHE A CA 1
ATOM 672 C C . PHE A 1 88 ? -3.833 -3.211 13.005 1.00 91.44 88 PHE A C 1
ATOM 674 O O . PHE A 1 88 ? -4.441 -3.134 14.074 1.00 91.44 88 PHE A O 1
ATOM 681 N N . TYR A 1 89 ? -3.792 -4.334 12.289 1.00 86.88 89 TYR A N 1
ATOM 682 C CA . TYR A 1 89 ? -4.468 -5.546 12.728 1.00 86.88 89 TYR A CA 1
ATOM 683 C C . TYR A 1 89 ? -3.872 -6.091 14.031 1.00 86.88 89 TYR A C 1
ATOM 685 O O . TYR A 1 89 ? -4.610 -6.428 14.956 1.00 86.88 89 TYR A O 1
ATOM 693 N N . SER A 1 90 ? -2.543 -6.117 14.139 1.00 89.81 90 SER A N 1
ATOM 694 C CA . SER A 1 90 ? -1.839 -6.607 15.329 1.00 89.81 90 SER A CA 1
ATOM 695 C C . SER A 1 90 ? -2.115 -5.726 16.547 1.00 89.81 90 SER A C 1
ATOM 697 O O . SER A 1 90 ? -2.340 -6.240 17.642 1.00 89.81 90 SER A O 1
ATOM 699 N N . TRP A 1 91 ? -2.179 -4.405 16.358 1.00 90.25 91 TRP A N 1
ATOM 700 C CA . TRP A 1 91 ? -2.551 -3.459 17.410 1.00 90.25 91 TRP A CA 1
ATOM 701 C C . TRP A 1 91 ? -3.971 -3.709 17.921 1.00 90.25 91 TRP A C 1
ATOM 703 O O . TRP A 1 91 ? -4.201 -3.808 19.127 1.00 90.25 91 TRP A O 1
ATOM 713 N N . LYS A 1 92 ? -4.923 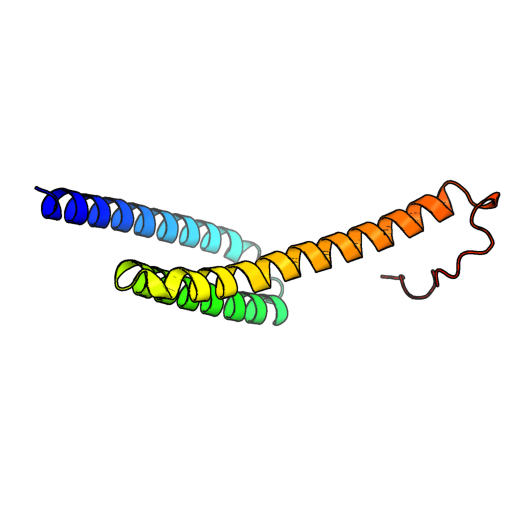-3.873 16.997 1.00 90.50 92 LYS A N 1
ATOM 714 C CA . LYS A 1 92 ? -6.327 -4.152 17.314 1.00 90.50 92 LYS A CA 1
ATOM 715 C C . LYS A 1 92 ? -6.482 -5.482 18.055 1.00 90.50 92 LYS A C 1
ATOM 717 O O . LYS A 1 92 ? -7.155 -5.535 19.081 1.00 90.50 92 LYS A O 1
ATOM 722 N N . ALA A 1 93 ? -5.803 -6.531 17.592 1.00 84.56 93 ALA A N 1
ATOM 723 C CA . ALA A 1 93 ? -5.793 -7.834 18.253 1.00 84.56 93 ALA A CA 1
ATOM 724 C C . ALA A 1 93 ? -5.175 -7.770 19.661 1.00 84.56 93 ALA A C 1
ATOM 726 O O . ALA A 1 93 ? -5.703 -8.377 20.591 1.00 84.56 93 ALA A O 1
ATOM 727 N N . LYS A 1 94 ? -4.096 -6.996 19.848 1.00 86.75 94 LYS A N 1
ATOM 728 C CA . LYS A 1 94 ? -3.491 -6.776 21.168 1.00 86.75 94 LYS A CA 1
ATOM 729 C C . LYS A 1 94 ? -4.481 -6.118 22.130 1.00 86.75 94 LYS A C 1
ATOM 731 O O . LYS A 1 94 ? -4.637 -6.605 23.245 1.00 86.75 94 LYS A O 1
ATOM 736 N N . ALA A 1 95 ? -5.163 -5.055 21.704 1.00 83.12 95 ALA A N 1
ATOM 737 C CA . ALA A 1 95 ? -6.139 -4.352 22.536 1.00 83.12 95 ALA A CA 1
ATOM 738 C C . ALA A 1 95 ? -7.302 -5.267 22.958 1.00 83.12 95 ALA A C 1
ATOM 740 O O . ALA A 1 95 ? -7.625 -5.345 24.140 1.00 83.12 95 ALA A O 1
ATOM 741 N N . GLU A 1 96 ? -7.879 -6.026 22.022 1.00 79.56 96 GLU A N 1
ATOM 742 C CA . GLU A 1 96 ? -8.941 -6.989 22.342 1.00 79.56 96 GLU A CA 1
ATOM 743 C C . GLU A 1 96 ? -8.472 -8.091 23.299 1.00 79.56 96 GLU A C 1
ATOM 745 O O . GLU A 1 96 ? -9.207 -8.475 24.207 1.00 79.56 96 GLU A O 1
ATOM 750 N N . ASN A 1 97 ? -7.254 -8.605 23.121 1.00 85.00 97 ASN A N 1
ATOM 751 C CA . ASN A 1 97 ? -6.717 -9.647 23.995 1.00 85.00 97 ASN A CA 1
ATOM 752 C C . ASN A 1 97 ? -6.445 -9.125 25.409 1.00 85.00 97 ASN A C 1
ATOM 754 O O . ASN A 1 97 ? -6.747 -9.820 26.373 1.00 85.00 97 ASN A O 1
ATOM 758 N N . VAL A 1 98 ? -5.948 -7.892 25.544 1.00 80.88 98 VAL A N 1
ATOM 759 C CA . VAL A 1 98 ? -5.780 -7.236 26.850 1.00 80.88 98 VAL A CA 1
ATOM 760 C C . VAL A 1 98 ? -7.125 -7.104 27.574 1.00 80.88 98 VAL A C 1
ATOM 762 O O . VAL A 1 98 ? -7.211 -7.414 28.761 1.00 80.88 98 VAL A O 1
ATOM 765 N N . VAL A 1 99 ? -8.191 -6.724 26.860 1.00 77.81 99 VAL A N 1
ATOM 766 C CA . VAL A 1 99 ? -9.550 -6.655 27.427 1.00 77.81 99 VAL A CA 1
ATOM 767 C C . VAL A 1 99 ? -10.035 -8.034 27.887 1.00 77.81 99 VAL A C 1
ATOM 769 O O . VAL A 1 99 ? -10.546 -8.161 28.998 1.00 77.81 99 VAL A O 1
ATOM 772 N N . LYS A 1 100 ? -9.832 -9.080 27.076 1.00 79.56 100 LYS A N 1
ATOM 773 C CA . LYS A 1 100 ? -10.234 -10.455 27.423 1.00 79.56 100 LYS A CA 1
ATOM 774 C C . LYS A 1 100 ? -9.488 -10.999 28.643 1.00 79.56 100 LYS A C 1
ATOM 776 O O . LYS A 1 100 ? -10.115 -11.621 29.492 1.00 79.56 100 LYS A O 1
ATOM 781 N N . ILE A 1 101 ? -8.179 -10.755 28.753 1.00 77.31 101 ILE A N 1
ATOM 782 C CA . ILE A 1 101 ? -7.369 -11.220 29.894 1.00 77.31 101 ILE A CA 1
ATOM 783 C C . ILE A 1 101 ? -7.853 -10.575 31.197 1.00 77.31 101 ILE A C 1
ATOM 785 O O . ILE A 1 101 ? -8.034 -11.278 32.185 1.00 77.31 101 ILE A O 1
ATOM 789 N N . LYS A 1 102 ? -8.150 -9.268 31.192 1.00 69.81 102 LYS A N 1
ATOM 790 C CA . LYS A 1 102 ? -8.689 -8.571 32.372 1.00 69.81 102 LYS A CA 1
ATOM 791 C C . LYS A 1 102 ? -10.058 -9.106 32.804 1.00 69.81 102 LYS A C 1
ATOM 793 O O . LYS A 1 102 ? -10.337 -9.197 33.992 1.00 69.81 102 LYS A O 1
ATOM 798 N N . GLN A 1 103 ? -10.908 -9.476 31.846 1.00 72.25 103 GLN A N 1
ATOM 799 C CA . GLN A 1 103 ? -12.206 -10.091 32.142 1.00 72.25 103 GLN A CA 1
ATOM 800 C C . GLN A 1 103 ? -12.073 -11.519 32.690 1.00 72.25 103 GLN A C 1
ATOM 802 O O . GLN A 1 103 ? -12.866 -11.913 33.539 1.00 72.25 103 GLN A O 1
ATOM 807 N N . ALA A 1 104 ? -11.097 -12.290 32.207 1.00 74.50 104 ALA A N 1
ATOM 808 C CA . ALA A 1 104 ? -10.893 -13.680 32.613 1.00 74.50 104 ALA A CA 1
ATOM 809 C C . ALA A 1 104 ? -10.129 -13.828 33.943 1.00 74.50 104 ALA A C 1
ATOM 811 O O . ALA A 1 104 ? -10.365 -14.796 34.661 1.00 74.50 104 ALA A O 1
ATOM 812 N N . HIS A 1 105 ? -9.244 -12.881 34.279 1.00 74.56 105 HIS A N 1
ATOM 813 C CA . HIS A 1 105 ? -8.364 -12.944 35.455 1.00 74.56 105 HIS A CA 1
ATOM 814 C C . HIS A 1 105 ? -8.355 -11.617 36.241 1.00 74.56 105 HIS A C 1
ATOM 816 O O . HIS A 1 105 ? -7.353 -10.902 36.243 1.00 74.56 105 HIS A O 1
ATOM 822 N N . PRO A 1 106 ? -9.463 -11.243 36.905 1.00 65.50 106 PRO A N 1
ATOM 823 C CA . PRO A 1 106 ? -9.598 -9.939 37.560 1.00 65.50 106 PRO A CA 1
ATOM 824 C C . PRO A 1 106 ? -8.641 -9.729 38.748 1.00 65.50 106 PRO A C 1
ATOM 826 O O . PRO A 1 106 ? -8.136 -8.622 38.908 1.00 65.50 106 PRO A O 1
ATOM 829 N N . GLU A 1 107 ? -8.329 -10.772 39.527 1.00 64.50 107 GLU A N 1
ATOM 830 C CA . GLU A 1 107 ? -7.439 -10.672 40.704 1.00 64.50 107 GLU A CA 1
ATOM 831 C C . GLU A 1 107 ? -5.960 -10.456 40.327 1.00 64.50 107 GLU A C 1
ATOM 833 O O . GLU A 1 107 ? -5.231 -9.749 41.013 1.00 64.50 107 GLU A O 1
ATOM 838 N N . GLU A 1 108 ? -5.509 -10.999 39.192 1.00 63.19 108 GLU A N 1
ATOM 839 C CA . GLU A 1 108 ? -4.120 -10.861 38.718 1.00 63.19 108 GLU A CA 1
ATOM 840 C C . GLU A 1 108 ? -3.893 -9.582 37.889 1.00 63.19 108 GLU A C 1
ATOM 842 O O . GLU A 1 108 ? -2.761 -9.237 37.545 1.00 63.19 108 GLU A O 1
ATOM 847 N N . THR A 1 109 ? -4.967 -8.868 37.535 1.00 58.94 109 THR A N 1
ATOM 848 C CA . THR A 1 109 ? -4.936 -7.737 36.590 1.00 58.94 109 THR A CA 1
ATOM 849 C C . THR A 1 109 ? -5.354 -6.396 37.202 1.00 58.94 109 THR A C 1
ATOM 851 O O . THR A 1 109 ? -5.461 -5.392 36.489 1.00 58.94 109 THR A O 1
ATOM 854 N N . GLU A 1 110 ? -5.514 -6.354 38.527 1.00 55.78 110 GLU A N 1
ATOM 855 C CA . GLU A 1 110 ? -6.051 -5.237 39.319 1.00 55.78 110 GLU A CA 1
ATOM 856 C C . GLU A 1 110 ? -5.232 -3.929 39.202 1.00 55.78 110 GLU A C 1
ATOM 858 O O . GLU A 1 110 ? -5.764 -2.835 39.378 1.00 55.78 110 GLU A O 1
ATOM 863 N N . GLY A 1 111 ? -3.957 -4.018 38.803 1.00 63.50 111 GLY A N 1
ATOM 864 C CA . GLY A 1 111 ? -3.054 -2.873 38.620 1.00 63.50 111 GLY A CA 1
ATOM 865 C C . GLY A 1 111 ? -2.829 -2.410 37.174 1.00 63.50 111 GLY A C 1
ATOM 866 O O . GLY A 1 111 ? -2.042 -1.489 36.959 1.00 63.50 111 GLY A O 1
ATOM 867 N N . MET A 1 112 ? -3.454 -3.028 36.162 1.00 63.84 112 MET A N 1
ATOM 868 C CA . MET A 1 112 ? -3.225 -2.636 34.764 1.00 63.84 112 MET A CA 1
ATOM 869 C C . MET A 1 112 ? -4.080 -1.418 34.361 1.00 63.84 112 MET A C 1
ATOM 871 O O . MET A 1 112 ? -5.314 -1.535 34.311 1.00 63.84 112 MET A O 1
ATOM 875 N N . PRO A 1 113 ? -3.461 -0.271 33.996 1.00 63.38 113 PRO A N 1
ATOM 876 C CA . PRO A 1 113 ? -4.176 0.916 33.540 1.00 63.38 113 PRO A CA 1
ATOM 877 C C . PRO A 1 113 ? -4.671 0.693 32.107 1.00 63.38 113 PRO A C 1
ATOM 879 O O . PRO A 1 113 ? -4.041 1.073 31.124 1.00 63.38 113 PRO A O 1
ATOM 882 N N . VAL A 1 114 ? -5.811 0.022 31.987 1.00 59.09 114 VAL A N 1
ATOM 883 C CA . VAL A 1 114 ? -6.577 -0.082 30.746 1.00 59.09 114 VAL A CA 1
ATOM 884 C C . VAL A 1 114 ? -7.860 0.694 30.985 1.00 59.09 114 VAL A C 1
ATOM 886 O O . VAL A 1 114 ? -8.713 0.248 31.757 1.00 59.09 114 VAL A O 1
ATOM 889 N N . ASP A 1 115 ? -7.961 1.869 30.367 1.00 60.31 115 ASP A N 1
ATOM 890 C CA . ASP A 1 115 ? -9.160 2.699 30.417 1.00 60.31 115 ASP A CA 1
ATOM 891 C C . ASP A 1 115 ? -10.272 2.047 29.584 1.00 60.31 115 ASP A C 1
ATOM 893 O O . ASP A 1 115 ? -10.354 2.192 28.363 1.00 60.31 115 ASP A O 1
ATOM 897 N N . LEU A 1 116 ? -11.111 1.275 30.272 1.00 57.56 116 LEU A N 1
ATOM 898 C CA . LEU A 1 116 ? -12.267 0.587 29.703 1.00 57.56 116 LEU A CA 1
ATOM 899 C C . LEU A 1 116 ? -13.394 1.560 29.311 1.00 57.56 116 LEU A C 1
ATOM 901 O O . LEU A 1 116 ? -14.284 1.168 28.557 1.00 57.56 116 LEU A O 1
ATOM 905 N N . ASN A 1 117 ? -13.363 2.815 29.778 1.00 54.62 117 ASN A N 1
ATOM 906 C CA . ASN A 1 117 ? -14.387 3.809 29.453 1.00 54.62 117 ASN A CA 1
ATOM 907 C C . ASN A 1 117 ? -14.177 4.451 28.074 1.00 54.62 117 ASN A C 1
ATOM 909 O O . ASN A 1 117 ? -15.115 5.023 27.528 1.00 54.62 117 ASN A O 1
ATOM 913 N N . ASN A 1 118 ? -12.993 4.306 27.469 1.00 52.88 118 ASN A N 1
ATOM 914 C CA . ASN A 1 118 ? -12.675 4.843 26.141 1.00 52.88 118 ASN A CA 1
ATOM 915 C C . ASN A 1 118 ? -12.939 3.848 24.981 1.00 52.88 118 ASN A C 1
ATOM 917 O O . ASN A 1 118 ? -12.529 4.088 23.848 1.00 52.88 118 ASN A O 1
ATOM 921 N N . ILE A 1 119 ? -13.583 2.703 25.252 1.00 52.25 119 ILE A N 1
ATOM 922 C CA . ILE A 1 119 ? -13.843 1.630 24.265 1.00 52.25 119 ILE A CA 1
ATOM 923 C C . ILE A 1 119 ? -15.342 1.272 24.192 1.00 52.25 119 ILE A C 1
ATOM 925 O O . ILE A 1 119 ? -15.708 0.133 23.902 1.00 52.25 119 ILE A O 1
ATOM 929 N N . GLN A 1 120 ? -16.234 2.224 24.482 1.00 39.56 120 GLN A N 1
ATOM 930 C CA . GLN A 1 120 ? -17.668 2.041 24.227 1.00 39.56 120 GLN A CA 1
ATOM 931 C C . GLN A 1 120 ? -17.997 2.349 22.750 1.00 39.56 120 GLN A C 1
ATOM 933 O O . GLN A 1 120 ? -17.362 3.235 22.175 1.00 39.56 120 GLN A O 1
ATOM 938 N N . PRO A 1 121 ? -18.912 1.579 22.123 1.00 54.12 121 PRO A N 1
ATOM 939 C CA . PRO A 1 121 ? -19.219 1.660 20.691 1.00 54.12 121 PRO A CA 1
ATOM 940 C C . PRO A 1 121 ? -19.810 3.001 20.243 1.00 54.12 121 PRO A C 1
ATOM 942 O O . PRO A 1 121 ? -20.533 3.636 21.043 1.00 54.12 121 PRO A O 1
#

pLDDT: mean 75.43, std 15.63, range [39.56, 94.94]

Foldseek 3Di:
DVVVVVVVVVVVVVVVVVVVVVVVVVVVVVVVVVVPPDDDVVVVVVVVVVVVLVVVLVVLVVVCVVPVVSVVVSCCSVVVVVVVVVVVVVVVVVLVVLVVCCVVCVPVCVPPPDPPVVPDD

Sequence (121 aa):
MTYLFSAAAGLIAGIAAVLLIERSRERKRRRKKRTARKFEFSKLILSGVLLTYFAGFGVGLWAVVIDISQLGVFLAYVGTPTATAIGFYSWKAKAENVVKIKQAHPEETEGMPVDLNNIQP

Radius of gyration: 23.21 Å; chains: 1; bounding box: 48×27×72 Å